Protein AF-A0A3D3UWF2-F1 (afdb_monomer)

Foldseek 3Di:
DDDPPPDDDDDPDVPVLVVQAVDEAEQEFADPDPCRVVRVVVSVVVQVVSVVVVHRYDYD

Mean predicted aligned error: 11.94 Å

Radius of gyration: 20.7 Å; Cα contacts (8 Å, |Δi|>4): 55; chains: 1; bounding box: 27×29×70 Å

Secondary structure (DSSP, 8-state):
-----------SSHHHHHHHTT-EEEE----SSTTHHHHHHHHHHHHHHHHHTT-EEEE-

Solvent-accessible surface area (backbone atoms only — not comparable to full-atom values): 3856 Å² total; per-residue (Å²): 132,83,83,85,83,86,82,89,86,87,82,73,79,64,66,62,62,65,49,34,66,70,46,77,43,74,52,87,46,42,70,96,56,94,56,19,68,60,33,38,55,54,37,50,55,51,51,52,52,41,45,75,71,50,33,49,71,48,77,116

Structure (mmCIF, N/CA/C/O backbone):
data_AF-A0A3D3UWF2-F1
#
_entry.id   AF-A0A3D3UWF2-F1
#
loop_
_atom_site.group_PDB
_atom_site.id
_atom_site.type_symbol
_atom_site.label_atom_id
_atom_site.label_alt_id
_atom_site.label_comp_id
_atom_site.label_asym_id
_atom_site.label_entity_id
_atom_site.label_seq_id
_atom_site.pdbx_PDB_ins_code
_atom_site.Cartn_x
_atom_site.Cartn_y
_atom_site.Cartn_z
_atom_site.occupancy
_atom_site.B_iso_or_equiv
_atom_site.auth_seq_id
_atom_site.auth_comp_id
_atom_site.auth_asym_id
_atom_site.auth_atom_id
_atom_site.pdbx_PDB_model_num
ATOM 1 N N . MET A 1 1 ? -16.093 21.182 53.988 1.00 42.09 1 MET A N 1
ATOM 2 C CA . MET A 1 1 ? -16.058 22.048 52.791 1.00 42.09 1 MET A CA 1
ATOM 3 C C . MET A 1 1 ? -15.322 21.282 51.701 1.00 42.09 1 MET A C 1
ATOM 5 O O . MET A 1 1 ? -14.381 20.582 52.041 1.00 42.09 1 MET A O 1
ATOM 9 N N . SER A 1 2 ? -15.848 21.340 50.479 1.00 50.34 2 SER A N 1
ATOM 10 C CA . SER A 1 2 ? -15.670 20.459 49.310 1.00 50.34 2 SER A CA 1
ATOM 11 C C . SER A 1 2 ? -14.305 19.800 49.081 1.00 50.34 2 SER A C 1
ATOM 13 O O . SER A 1 2 ? -13.276 20.470 49.084 1.00 50.34 2 SER A O 1
ATOM 15 N N . GLY A 1 3 ? -14.355 18.498 48.777 1.00 50.06 3 GLY A N 1
ATOM 16 C CA . GLY A 1 3 ? -13.267 17.755 48.153 1.00 50.06 3 GLY A CA 1
ATOM 17 C C . GLY A 1 3 ? -12.937 18.317 46.772 1.00 50.06 3 GLY A C 1
ATOM 18 O O . GLY A 1 3 ? -13.824 18.686 46.002 1.00 50.06 3 GLY A O 1
ATOM 19 N N . CYS A 1 4 ? -11.643 18.414 46.503 1.00 56.81 4 CYS A N 1
ATOM 20 C CA . CYS A 1 4 ? -11.087 18.783 45.214 1.00 56.81 4 CYS A CA 1
ATOM 21 C C . CYS A 1 4 ? -10.871 17.4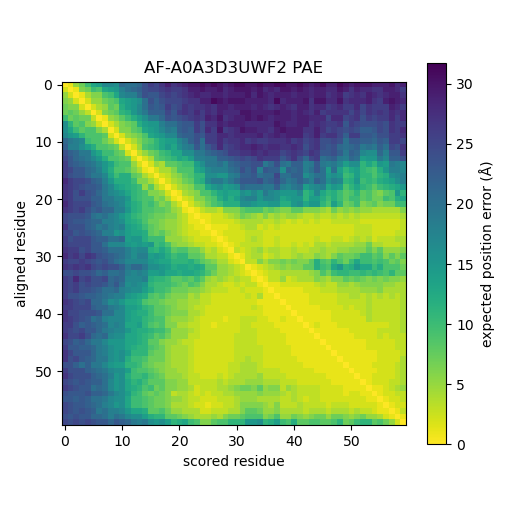87 44.419 1.00 56.81 4 CYS A C 1
ATOM 23 O O . CYS A 1 4 ? -9.763 16.959 44.391 1.00 56.81 4 CYS A O 1
ATOM 25 N N . ASP A 1 5 ? -11.933 16.939 43.830 1.00 54.31 5 ASP A N 1
ATOM 26 C CA . ASP A 1 5 ? -11.833 15.807 42.901 1.00 54.31 5 ASP A CA 1
ATOM 27 C C . ASP A 1 5 ? -11.639 16.334 41.475 1.00 54.31 5 ASP A C 1
ATOM 29 O O . ASP A 1 5 ? -12.571 16.446 40.677 1.00 54.31 5 ASP A O 1
ATOM 33 N N . GLU A 1 6 ? -10.397 16.697 41.159 1.00 61.53 6 GLU A N 1
ATOM 34 C CA . GLU A 1 6 ? -9.986 17.080 39.811 1.00 61.53 6 GLU A CA 1
ATOM 35 C C . GLU A 1 6 ? -9.300 15.881 39.146 1.00 61.53 6 GLU A C 1
ATOM 37 O O . GLU A 1 6 ? -8.106 15.630 39.291 1.00 61.53 6 GLU A O 1
ATOM 42 N N . SER A 1 7 ? -10.092 15.056 38.461 1.00 57.41 7 SER A N 1
ATOM 43 C CA . SER A 1 7 ? -9.596 13.918 37.680 1.00 57.41 7 SER A CA 1
ATOM 44 C C . SER A 1 7 ? -10.505 13.666 36.480 1.00 57.41 7 SER A C 1
ATOM 46 O O . SER A 1 7 ? -11.345 12.773 36.492 1.00 57.41 7 SER A O 1
ATOM 48 N N . HIS A 1 8 ? -10.345 14.461 35.420 1.00 55.88 8 HIS A N 1
ATOM 49 C CA . HIS A 1 8 ? -11.039 14.242 34.147 1.00 55.88 8 HIS A CA 1
ATOM 50 C C . HIS A 1 8 ? -10.102 14.425 32.951 1.00 55.88 8 HIS A C 1
ATOM 52 O O . HIS A 1 8 ? -10.242 15.361 32.175 1.00 55.88 8 HIS A O 1
ATOM 58 N N . GLN A 1 9 ? -9.178 13.485 32.744 1.00 63.00 9 GLN A N 1
ATOM 59 C CA . GLN A 1 9 ? -8.475 13.389 31.464 1.00 63.00 9 GLN A CA 1
ATOM 60 C C . GLN A 1 9 ? -8.160 11.927 31.109 1.00 63.00 9 GLN A C 1
ATOM 62 O O . GLN A 1 9 ? -7.020 11.491 31.188 1.00 63.00 9 GLN A O 1
ATOM 67 N N . ASN A 1 10 ? -9.170 11.139 30.715 1.00 56.91 10 ASN A N 1
ATOM 68 C CA . ASN A 1 10 ? -8.919 9.852 30.048 1.00 56.91 10 ASN A CA 1
ATOM 69 C C . ASN A 1 10 ? -10.100 9.394 29.170 1.00 56.91 10 ASN A C 1
ATOM 71 O O . ASN A 1 10 ? -10.813 8.456 29.518 1.00 56.91 10 ASN A O 1
ATOM 75 N N . ARG A 1 11 ? -10.371 10.075 28.044 1.00 56.62 11 ARG A N 1
ATOM 76 C 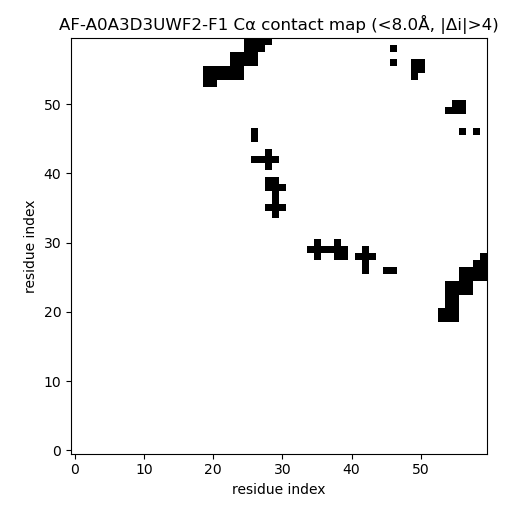CA . ARG A 1 11 ? -11.479 9.684 27.137 1.00 56.62 11 ARG A CA 1
ATOM 77 C C . ARG A 1 11 ? -11.134 9.538 25.653 1.00 56.62 11 ARG A C 1
ATOM 79 O O . ARG A 1 11 ? -12.017 9.165 24.887 1.00 56.62 11 ARG A O 1
ATOM 86 N N . SER A 1 12 ? -9.899 9.800 25.223 1.00 57.69 12 SER A N 1
ATOM 87 C CA . SER A 1 12 ? -9.639 10.042 23.791 1.00 57.69 12 SER A CA 1
ATOM 88 C C . SER A 1 12 ? -8.927 8.924 23.022 1.00 57.69 12 SER A C 1
ATOM 90 O O . SER A 1 12 ? -8.859 9.010 21.800 1.00 57.69 12 SER A O 1
ATOM 92 N N . ASN A 1 13 ? -8.458 7.850 23.666 1.00 59.12 13 ASN A N 1
ATOM 93 C CA . ASN A 1 13 ? -7.629 6.853 22.968 1.00 59.12 13 ASN A CA 1
ATOM 94 C C . ASN A 1 13 ? -8.428 5.812 22.156 1.00 59.12 13 ASN A C 1
ATOM 96 O O . ASN A 1 13 ? -7.909 5.278 21.183 1.00 59.12 13 ASN A O 1
ATOM 100 N N . ASN A 1 14 ? -9.712 5.588 22.461 1.00 60.62 14 ASN A N 1
ATOM 101 C CA . ASN A 1 14 ? -10.488 4.505 21.829 1.00 60.62 14 ASN A CA 1
ATOM 102 C C . ASN A 1 14 ? -11.177 4.889 20.508 1.00 60.62 14 ASN A C 1
ATOM 104 O O . ASN A 1 14 ? -11.639 4.014 19.780 1.00 60.62 14 ASN A O 1
ATOM 108 N N . LYS A 1 15 ? -11.289 6.185 20.176 1.00 56.28 15 LYS A N 1
ATOM 109 C CA . LYS A 1 15 ? -12.065 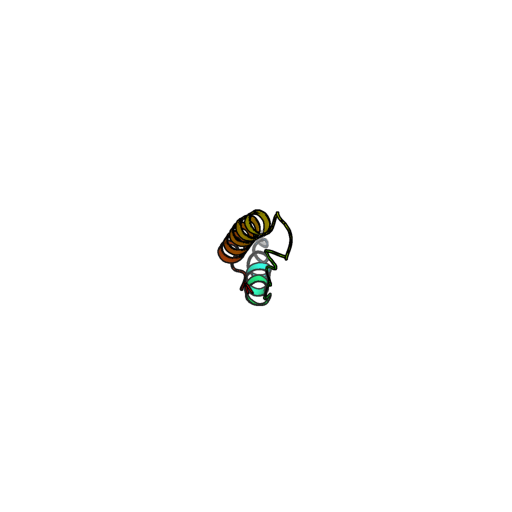6.614 18.996 1.00 56.28 15 LYS A CA 1
ATOM 110 C C . LYS A 1 15 ? -11.343 6.319 17.676 1.00 56.28 15 LYS A C 1
ATOM 112 O O . LYS A 1 15 ? -11.998 5.975 16.702 1.00 56.28 15 LYS A O 1
ATOM 117 N N . LEU A 1 16 ? -10.012 6.421 17.651 1.00 60.56 16 LEU A N 1
ATOM 118 C CA . LEU A 1 16 ? -9.207 6.168 16.449 1.00 60.56 16 LEU A CA 1
ATOM 119 C C . LEU A 1 16 ? -9.080 4.671 16.140 1.00 60.56 16 LEU A C 1
ATOM 121 O O . LEU A 1 16 ? -9.090 4.290 14.977 1.00 60.56 16 LEU A O 1
ATOM 125 N N . GLU A 1 17 ? -8.998 3.821 17.165 1.00 59.84 17 GLU A N 1
ATOM 126 C CA . GLU A 1 17 ? -8.858 2.368 17.000 1.00 59.84 17 GLU A CA 1
ATOM 127 C C . GLU A 1 17 ? -10.090 1.739 16.329 1.00 59.84 17 GLU A C 1
ATOM 129 O O . GLU A 1 17 ? -9.957 0.930 15.416 1.00 59.84 17 GLU A O 1
ATOM 134 N N . ILE A 1 18 ? -11.293 2.205 16.688 1.00 58.22 18 ILE A N 1
ATOM 135 C CA . ILE A 1 18 ? -12.557 1.737 16.093 1.00 58.22 18 ILE A CA 1
ATOM 136 C C . ILE A 1 18 ? -12.740 2.217 14.639 1.00 58.22 18 ILE A C 1
ATOM 138 O O . ILE A 1 18 ? -13.448 1.572 13.864 1.00 58.22 18 ILE A O 1
ATOM 142 N N . GLU A 1 19 ? -12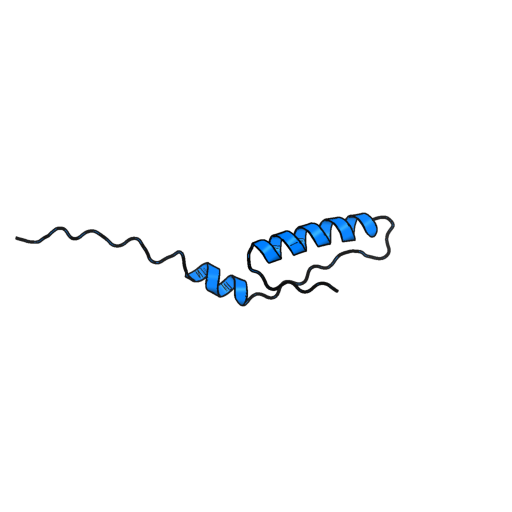.114 3.327 14.240 1.00 61.91 19 GLU A N 1
ATOM 143 C CA . GLU A 1 19 ? -12.187 3.845 12.863 1.00 61.91 19 GLU A CA 1
ATOM 144 C C . GLU A 1 19 ? -11.228 3.102 11.918 1.00 61.91 19 GLU A C 1
ATOM 146 O O . GLU A 1 19 ? -11.574 2.875 10.760 1.00 61.91 19 GLU A O 1
ATOM 151 N N . ARG A 1 20 ? -10.060 2.656 12.408 1.00 62.38 20 ARG A N 1
ATOM 152 C CA . ARG A 1 20 ? -9.054 1.929 11.603 1.00 62.38 20 ARG A CA 1
ATOM 153 C C . ARG A 1 20 ? -9.601 0.630 11.013 1.00 62.38 20 ARG A C 1
ATOM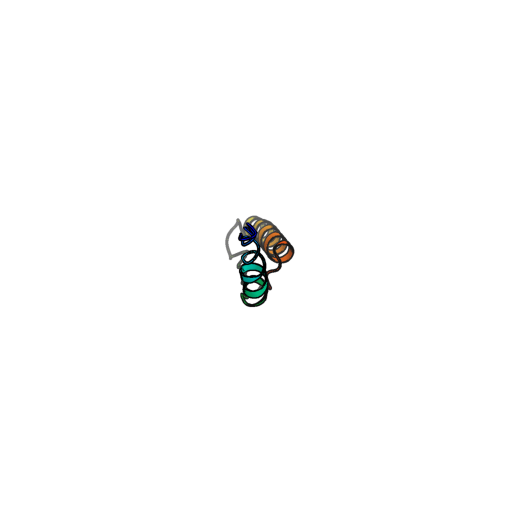 155 O O . ARG A 1 20 ? -9.422 0.381 9.826 1.00 62.38 20 ARG A O 1
ATOM 162 N N . ASN A 1 21 ? -10.370 -0.123 11.800 1.00 64.19 21 ASN A N 1
ATOM 163 C CA . ASN A 1 21 ? -11.019 -1.358 11.349 1.00 64.19 21 ASN A CA 1
ATOM 164 C C . ASN A 1 21 ? -12.157 -1.144 10.334 1.00 64.19 21 ASN A C 1
ATOM 166 O O . ASN A 1 21 ? -12.623 -2.114 9.744 1.00 64.19 21 ASN A O 1
ATOM 170 N N . LYS A 1 22 ? -12.655 0.086 10.149 1.00 73.19 22 LYS A N 1
ATOM 171 C CA . LYS A 1 22 ? -13.741 0.378 9.194 1.00 73.19 22 LYS A CA 1
ATOM 172 C C . LYS A 1 22 ? -13.230 0.819 7.828 1.00 73.19 22 LYS A C 1
ATOM 174 O O . LYS A 1 22 ? -13.991 0.793 6.862 1.00 73.19 22 LYS A O 1
ATOM 179 N N . ILE A 1 23 ? -11.975 1.256 7.744 1.00 83.38 23 ILE A N 1
ATOM 180 C CA . ILE A 1 23 ? -11.396 1.782 6.512 1.00 83.38 23 ILE A CA 1
ATOM 181 C C . ILE A 1 23 ? -10.707 0.640 5.775 1.00 83.38 23 ILE A C 1
ATOM 183 O O . ILE A 1 23 ? -9.678 0.130 6.215 1.00 83.38 23 ILE A O 1
ATOM 187 N N . LYS A 1 24 ? -11.268 0.280 4.619 1.00 86.12 24 LYS A N 1
ATOM 188 C CA . LYS A 1 24 ? -10.621 -0.618 3.664 1.00 86.12 24 LYS A CA 1
ATOM 189 C C . LYS A 1 24 ? -9.674 0.186 2.789 1.00 86.12 24 LYS A C 1
ATOM 191 O O . LYS A 1 24 ? -10.101 1.129 2.122 1.00 86.12 24 LYS A O 1
ATOM 196 N N . VAL A 1 25 ? -8.402 -0.188 2.786 1.00 89.38 25 VAL A N 1
ATOM 197 C CA . VAL A 1 25 ? -7.356 0.492 2.017 1.00 89.38 25 VAL A CA 1
ATOM 198 C C . VAL A 1 25 ? -6.913 -0.416 0.877 1.00 89.38 25 VAL A C 1
ATOM 200 O O . VAL A 1 25 ? -6.545 -1.560 1.110 1.00 89.38 25 VAL A O 1
ATOM 203 N N . ALA A 1 26 ? -6.932 0.076 -0.361 1.00 91.88 26 ALA A N 1
ATOM 204 C CA . ALA A 1 26 ? -6.378 -0.651 -1.500 1.00 91.88 26 ALA A CA 1
ATOM 205 C C . ALA A 1 26 ? -4.961 -0.150 -1.802 1.00 91.88 26 ALA A C 1
ATOM 207 O O . ALA A 1 26 ? -4.760 1.055 -1.959 1.00 91.88 26 ALA A O 1
ATOM 208 N N . VAL A 1 27 ? -3.990 -1.060 -1.904 1.00 90.31 27 VAL A N 1
ATOM 20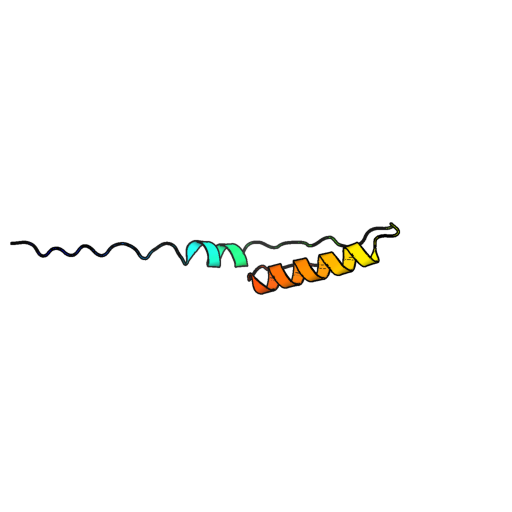9 C CA . VAL A 1 27 ? -2.619 -0.721 -2.319 1.00 90.31 27 VAL A CA 1
ATOM 210 C C . VAL A 1 27 ? -2.427 -1.161 -3.764 1.00 90.31 27 VAL A C 1
ATOM 212 O O . VAL A 1 27 ? -2.420 -2.352 -4.064 1.00 90.31 27 VAL A O 1
ATOM 215 N N . LEU A 1 28 ? -2.278 -0.184 -4.659 1.00 91.44 28 LEU A N 1
ATOM 216 C CA . LEU A 1 28 ? -2.014 -0.416 -6.076 1.00 91.44 28 LEU A CA 1
ATOM 217 C C . LEU A 1 28 ? -0.505 -0.381 -6.312 1.00 91.44 28 LEU A C 1
ATOM 219 O O . LEU A 1 28 ? 0.139 0.641 -6.081 1.00 91.44 28 LEU A O 1
ATOM 223 N N . ALA A 1 29 ? 0.049 -1.504 -6.757 1.00 89.75 29 ALA A N 1
ATOM 224 C CA . ALA A 1 29 ? 1.480 -1.679 -6.955 1.00 89.75 29 ALA A CA 1
ATOM 225 C C . ALA A 1 29 ? 1.760 -2.389 -8.285 1.00 89.75 29 ALA A C 1
ATOM 227 O O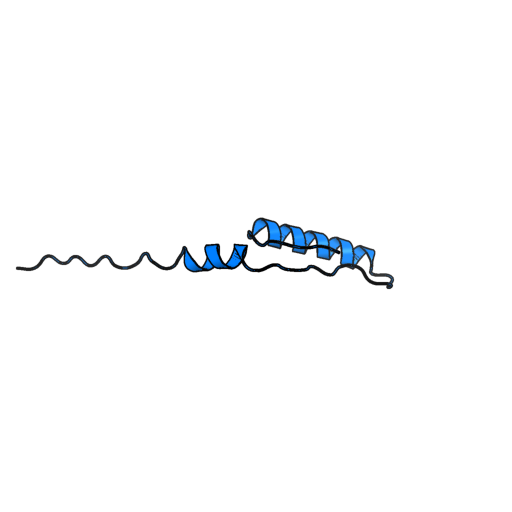 . ALA A 1 29 ? 1.007 -3.263 -8.709 1.00 89.75 29 ALA A O 1
ATOM 228 N N . GLY A 1 30 ? 2.855 -2.023 -8.949 1.00 89.50 30 GLY A N 1
ATOM 229 C CA . GLY A 1 30 ? 3.236 -2.538 -10.262 1.00 89.50 30 GLY A CA 1
ATOM 230 C C . GLY A 1 30 ? 3.034 -1.513 -11.380 1.00 89.50 30 GLY A C 1
ATOM 231 O O . GLY A 1 30 ? 3.505 -0.385 -11.292 1.00 89.50 30 GLY A O 1
ATOM 232 N N . GLY A 1 31 ? 2.385 -1.930 -12.468 1.00 87.88 31 GLY A N 1
ATOM 233 C CA . GLY A 1 31 ? 2.312 -1.188 -13.732 1.00 87.88 31 GLY A CA 1
ATOM 234 C C . GLY A 1 31 ? 3.064 -1.895 -14.867 1.00 87.88 31 GLY A C 1
ATOM 235 O O . GLY A 1 31 ? 3.715 -2.917 -14.658 1.00 87.88 31 GLY A O 1
ATOM 236 N N . ILE A 1 32 ? 2.946 -1.374 -16.091 1.00 85.62 32 ILE A N 1
ATOM 237 C CA . ILE A 1 32 ? 3.541 -1.967 -17.311 1.00 85.62 32 ILE A CA 1
ATOM 238 C C . ILE A 1 32 ? 4.966 -1.471 -17.618 1.00 85.62 32 ILE A C 1
ATOM 240 O O . ILE A 1 32 ? 5.513 -1.789 -18.669 1.00 85.62 32 ILE A O 1
ATOM 244 N N . GLY A 1 33 ? 5.562 -0.677 -16.726 1.00 89.50 33 GLY A N 1
ATOM 245 C CA . GLY A 1 33 ? 6.880 -0.071 -16.922 1.00 89.50 33 GLY A CA 1
ATOM 246 C C . GLY A 1 33 ? 8.044 -0.900 -16.373 1.00 89.50 33 GLY A C 1
ATOM 247 O O . GLY A 1 33 ? 7.857 -1.866 -15.636 1.00 89.50 33 GLY A O 1
ATOM 248 N N . SER A 1 34 ? 9.263 -0.457 -16.682 1.00 88.19 34 SER A N 1
ATOM 249 C CA . SER A 1 34 ? 10.526 -1.058 -16.221 1.00 88.19 34 SER A CA 1
ATOM 250 C C . SER A 1 34 ? 10.701 -1.047 -14.697 1.00 88.19 34 SER A C 1
ATOM 252 O O . SER A 1 34 ? 11.495 -1.807 -14.160 1.00 88.19 34 SER A O 1
ATOM 254 N N . GLU A 1 35 ? 9.953 -0.198 -13.990 1.00 89.62 35 GLU A N 1
ATOM 255 C CA . GLU A 1 35 ? 9.981 -0.073 -12.528 1.00 89.62 35 GLU A CA 1
ATOM 256 C C . GLU A 1 35 ? 8.950 -0.974 -11.832 1.00 89.62 35 GLU A C 1
ATOM 258 O O . GLU A 1 35 ? 8.751 -0.866 -10.622 1.00 89.62 35 GLU A O 1
ATOM 263 N N . ARG A 1 36 ? 8.284 -1.877 -12.570 1.00 90.75 36 ARG A N 1
ATOM 264 C CA . ARG A 1 36 ? 7.255 -2.778 -12.030 1.00 90.75 36 ARG A CA 1
ATOM 265 C C . ARG A 1 36 ? 7.726 -3.510 -10.775 1.00 90.75 36 ARG A C 1
ATOM 267 O O . ARG A 1 36 ? 6.994 -3.532 -9.790 1.00 90.75 36 ARG A O 1
ATOM 274 N N . ASP A 1 37 ? 8.928 -4.078 -10.790 1.00 91.12 37 ASP A N 1
ATOM 275 C CA . ASP A 1 37 ? 9.470 -4.811 -9.642 1.00 91.12 37 ASP A CA 1
ATOM 276 C C . ASP A 1 37 ? 9.688 -3.907 -8.424 1.00 91.12 37 ASP A C 1
ATOM 278 O O . ASP A 1 37 ? 9.355 -4.285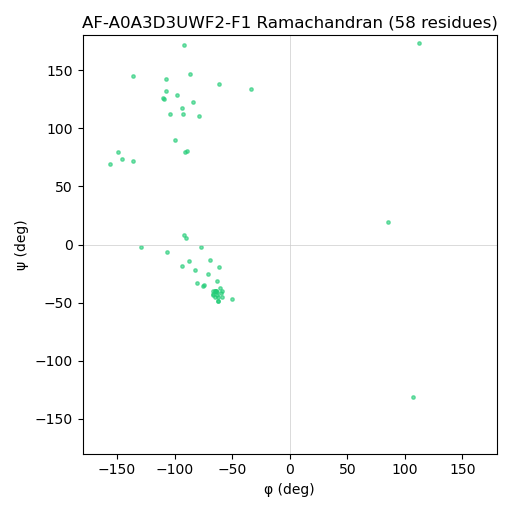 -7.301 1.00 91.12 37 ASP A O 1
ATOM 282 N N . VAL A 1 38 ? 10.165 -2.680 -8.643 1.00 92.25 38 VAL A N 1
ATOM 283 C CA . VAL A 1 38 ? 10.365 -1.678 -7.584 1.00 92.25 38 VAL A CA 1
ATOM 284 C C . VAL A 1 38 ? 9.019 -1.230 -7.004 1.00 92.25 38 VAL A C 1
ATOM 286 O O . VAL A 1 38 ? 8.854 -1.141 -5.784 1.00 92.25 38 VAL A O 1
ATOM 289 N N . SER A 1 39 ? 8.022 -1.008 -7.864 1.00 90.38 39 SER A N 1
ATOM 290 C CA . SER A 1 39 ? 6.663 -0.655 -7.448 1.00 90.38 39 SER A CA 1
ATOM 291 C C . SER A 1 39 ? 6.005 -1.784 -6.644 1.00 90.38 39 SER A C 1
ATOM 293 O O . SER A 1 39 ? 5.393 -1.530 -5.610 1.00 90.38 39 SER A O 1
ATOM 295 N N . ILE A 1 40 ? 6.200 -3.047 -7.039 1.00 93.00 40 ILE A N 1
ATOM 296 C CA . ILE A 1 40 ? 5.705 -4.212 -6.288 1.00 93.00 40 ILE A CA 1
ATOM 297 C C . ILE A 1 40 ? 6.389 -4.327 -4.921 1.00 93.00 40 ILE A C 1
ATOM 299 O O . ILE A 1 40 ? 5.711 -4.554 -3.918 1.00 93.00 40 ILE A O 1
ATOM 303 N N . GLN A 1 41 ? 7.714 -4.172 -4.857 1.00 94.12 41 GLN A N 1
ATOM 304 C CA . GLN A 1 41 ? 8.457 -4.267 -3.597 1.00 94.12 41 GLN A CA 1
ATOM 305 C C . GLN A 1 41 ? 8.026 -3.183 -2.604 1.00 94.12 41 GLN A C 1
ATOM 307 O O . GLN A 1 41 ? 7.695 -3.491 -1.460 1.00 94.12 41 GLN A O 1
ATOM 312 N N . SER A 1 42 ? 7.951 -1.930 -3.054 1.00 93.12 42 SER A N 1
ATOM 313 C CA . SER A 1 42 ? 7.488 -0.815 -2.219 1.00 93.12 42 SER A CA 1
ATOM 314 C C . SER A 1 42 ? 6.017 -0.960 -1.809 1.00 93.12 42 SER A C 1
ATOM 316 O O . SER A 1 42 ? 5.680 -0.738 -0.645 1.00 93.12 42 SER A O 1
ATOM 318 N N . GLY A 1 43 ? 5.147 -1.421 -2.713 1.00 93.62 43 GLY A N 1
ATOM 319 C CA . GLY A 1 43 ? 3.745 -1.713 -2.408 1.00 93.62 43 GLY A CA 1
ATOM 320 C C . GLY A 1 43 ? 3.562 -2.790 -1.335 1.00 93.62 43 GLY A C 1
ATOM 321 O O . GLY A 1 43 ? 2.690 -2.659 -0.472 1.00 93.62 43 GLY A O 1
ATOM 322 N N . ARG A 1 44 ? 4.417 -3.824 -1.323 1.00 93.75 44 ARG A N 1
ATOM 323 C CA . ARG A 1 44 ? 4.437 -4.831 -0.248 1.00 93.75 44 ARG A CA 1
ATOM 324 C C . ARG A 1 44 ? 4.791 -4.210 1.099 1.00 93.75 44 ARG A C 1
ATOM 326 O O . ARG A 1 44 ? 4.041 -4.405 2.050 1.00 93.75 44 ARG A O 1
ATOM 333 N N . SER A 1 45 ? 5.848 -3.400 1.166 1.00 95.00 45 SER A N 1
ATOM 334 C CA . SER A 1 45 ? 6.234 -2.722 2.412 1.00 95.00 45 SER A CA 1
ATOM 335 C C . SER A 1 45 ? 5.124 -1.816 2.960 1.00 95.00 45 SER A C 1
ATOM 337 O O . SER A 1 45 ? 4.870 -1.808 4.163 1.00 95.00 45 SER A O 1
ATOM 339 N N . VAL A 1 46 ? 4.415 -1.086 2.091 1.00 93.56 46 VAL A N 1
ATOM 340 C CA . VAL A 1 46 ? 3.271 -0.248 2.500 1.00 93.56 46 VAL A CA 1
ATOM 341 C C . VAL A 1 46 ? 2.107 -1.101 3.006 1.00 93.56 46 VAL A C 1
ATOM 343 O O . VAL A 1 46 ? 1.517 -0.788 4.039 1.00 93.56 46 VAL A O 1
ATOM 346 N N . THR A 1 47 ? 1.796 -2.197 2.311 1.00 93.50 47 THR A N 1
ATOM 347 C CA . THR A 1 47 ? 0.741 -3.140 2.713 1.00 93.50 47 THR A CA 1
ATOM 348 C C . THR A 1 47 ? 1.014 -3.714 4.101 1.00 93.50 47 THR A C 1
ATOM 350 O O . THR A 1 47 ? 0.116 -3.738 4.941 1.00 93.50 47 THR A O 1
ATOM 353 N N . GLU A 1 48 ? 2.253 -4.131 4.365 1.00 93.56 48 GLU A N 1
ATOM 354 C CA . GLU A 1 48 ? 2.672 -4.663 5.664 1.00 93.56 48 GLU A CA 1
ATOM 355 C C . GLU A 1 48 ? 2.551 -3.620 6.778 1.00 93.56 48 GLU A C 1
ATOM 357 O O . GLU A 1 48 ? 2.035 -3.930 7.852 1.00 93.56 48 GLU A O 1
ATOM 362 N N . ALA A 1 49 ? 2.975 -2.379 6.526 1.00 92.19 49 ALA A N 1
ATOM 363 C CA . ALA A 1 49 ? 2.866 -1.293 7.497 1.00 92.19 49 ALA A CA 1
ATOM 364 C C . ALA A 1 49 ? 1.402 -0.965 7.836 1.00 92.19 49 ALA A C 1
ATOM 366 O O . ALA A 1 49 ? 1.059 -0.760 9.000 1.00 92.19 49 ALA A O 1
ATOM 367 N N . LEU A 1 50 ? 0.521 -0.958 6.833 1.00 90.19 50 LEU A N 1
ATOM 368 C CA . LEU A 1 50 ? -0.913 -0.742 7.026 1.00 90.19 50 LEU A CA 1
ATOM 369 C C . LEU A 1 50 ? -1.568 -1.893 7.804 1.00 90.19 50 LEU A C 1
ATOM 371 O O . LEU A 1 50 ? -2.375 -1.638 8.696 1.00 90.19 50 LEU A O 1
ATOM 375 N N . HIS A 1 51 ? -1.172 -3.139 7.531 1.00 88.50 51 HIS A N 1
ATOM 376 C CA . HIS A 1 51 ? -1.624 -4.301 8.301 1.00 88.50 51 HIS A CA 1
ATOM 377 C C . HIS A 1 51 ? -1.189 -4.211 9.769 1.00 88.50 51 HIS A C 1
ATOM 379 O O . HIS A 1 51 ? -2.000 -4.413 10.669 1.00 88.50 51 HIS A O 1
ATOM 385 N N . GLN A 1 52 ? 0.074 -3.851 10.023 1.00 88.88 52 GLN A N 1
ATOM 386 C CA . GLN A 1 52 ? 0.602 -3.656 11.381 1.00 88.88 52 GLN A CA 1
ATOM 387 C C . GLN A 1 52 ? -0.097 -2.509 12.119 1.00 88.88 52 GLN A C 1
ATOM 389 O O . GLN A 1 52 ? -0.266 -2.564 13.334 1.00 88.88 52 GLN A O 1
ATOM 394 N N . ALA A 1 53 ? -0.539 -1.486 11.389 1.00 86.44 53 ALA A N 1
ATOM 395 C CA . ALA A 1 53 ? -1.324 -0.386 11.935 1.00 86.44 53 ALA A CA 1
ATOM 396 C C . ALA A 1 53 ? -2.810 -0.739 12.177 1.00 86.44 53 ALA A C 1
ATOM 398 O O . ALA A 1 53 ? -3.547 0.101 12.700 1.00 86.44 53 ALA A O 1
ATOM 399 N N . GLY A 1 54 ? -3.245 -1.959 11.836 1.00 86.12 54 GLY A N 1
ATOM 400 C CA . GLY A 1 54 ? -4.599 -2.462 12.080 1.00 86.12 54 GLY A CA 1
ATOM 401 C C . GLY A 1 54 ? -5.621 -2.097 11.001 1.00 86.12 54 GLY A C 1
ATOM 402 O O . GLY A 1 54 ? -6.819 -2.125 11.270 1.00 86.12 54 GLY A O 1
ATOM 403 N N . TYR A 1 55 ? -5.178 -1.727 9.796 1.00 88.44 55 TYR A N 1
ATOM 404 C CA . TYR A 1 55 ? -6.079 -1.487 8.668 1.00 88.44 55 TYR A CA 1
ATOM 405 C C . TYR A 1 55 ? -6.371 -2.778 7.903 1.00 88.44 55 TYR A C 1
ATOM 407 O O . TYR A 1 55 ? -5.500 -3.633 7.733 1.00 88.44 55 TYR A O 1
ATOM 415 N N . GLU A 1 56 ? -7.587 -2.886 7.369 1.00 86.81 56 GLU A N 1
ATOM 416 C CA . GLU A 1 56 ? -7.930 -3.922 6.397 1.00 86.81 56 GLU A CA 1
ATOM 417 C C . GLU A 1 56 ? -7.401 -3.495 5.021 1.00 86.81 56 GLU A C 1
ATOM 419 O O . GLU A 1 56 ? -7.890 -2.529 4.426 1.00 86.81 56 GLU A O 1
ATOM 424 N N . VAL A 1 57 ? -6.385 -4.198 4.519 1.00 89.94 57 VAL A N 1
ATOM 425 C CA . VAL A 1 57 ? -5.737 -3.872 3.241 1.00 89.94 57 VAL A CA 1
ATOM 426 C C . VAL A 1 57 ? -6.104 -4.888 2.167 1.00 89.94 57 VAL A C 1
ATOM 428 O O . VAL A 1 57 ? -5.987 -6.092 2.388 1.00 89.94 57 VAL A O 1
ATOM 431 N N . VAL A 1 58 ? -6.493 -4.402 0.988 1.00 87.75 58 VAL A N 1
ATOM 432 C CA . VAL A 1 58 ? -6.747 -5.211 -0.211 1.00 87.75 58 VAL A CA 1
ATOM 433 C C . VAL A 1 58 ? -5.643 -4.949 -1.233 1.00 87.75 58 VAL A C 1
ATOM 435 O O . VAL A 1 58 ? -5.385 -3.806 -1.610 1.00 87.75 58 VAL A O 1
ATOM 438 N N . THR A 1 59 ? -4.992 -6.010 -1.692 1.00 82.75 59 THR A N 1
ATOM 439 C CA . THR A 1 59 ? -4.021 -5.973 -2.791 1.00 82.75 59 THR A CA 1
ATOM 440 C C . THR A 1 59 ? -4.634 -6.617 -4.036 1.00 82.75 59 THR A C 1
ATOM 442 O O . THR A 1 59 ? -5.399 -7.576 -3.917 1.00 82.75 59 THR A O 1
ATOM 445 N N . SER A 1 60 ? -4.339 -6.073 -5.224 1.00 64.00 60 SER A N 1
ATOM 446 C CA . SER A 1 60 ? -4.822 -6.573 -6.523 1.00 64.00 60 SER A CA 1
ATOM 447 C C . SER A 1 60 ? -3.698 -6.697 -7.541 1.00 64.00 60 SER A C 1
ATOM 449 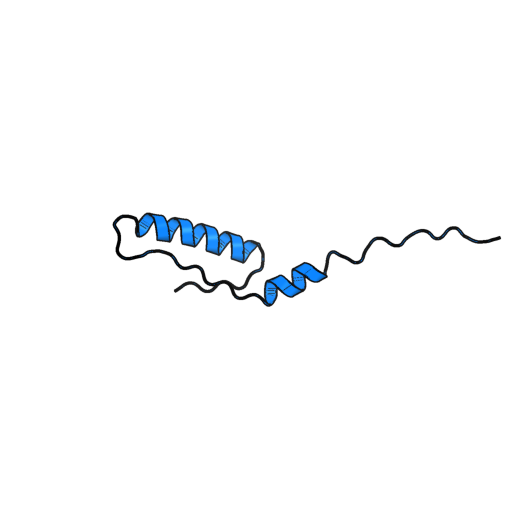O O . SER A 1 60 ? -2.641 -6.060 -7.341 1.00 64.00 60 SER A O 1
#

pLDDT: mean 77.85, std 15.95, range [42.09, 95.0]

Sequence (60 aa):
MSGCDESHQNRSNNKLEIERNKIKVAVLAGGIGSERDVSIQSGRSVTEALHQAGYEVVTS

Nearest PDB structures (foldseek):
  4egq-assembly5_B-3  TM=9.575E-01  e=1.143E-02  Burkholderia pseudomallei 1710b
  4egj-assembly5_A  TM=9.487E-01  e=1.405E-02  Paraburkholderia xenovorans LB400
  5d8d-assembly1_A  TM=9.420E-01  e=1.405E-02  Acinetobacter baumannii ACICU
  5c1p-assembly1_A  TM=9.370E-01  e=2.797E-02  Yersinia pestis
  5bpf-assembly1_A  TM=9.302E-01  e=2.611E-02  Yersinia pestis